Protein AF-A0A960L456-F1 (afdb_monomer)

Foldseek 3Di:
DDPVVVDDDDDPVPDDPDDDDPFADKDWDADPVGDTDIDTSVCVVVVDDPPDDDDDDD

Solvent-accessible surface area (backbone atoms only — not comparable to full-atom values): 4199 Å² total; per-residue (Å²): 136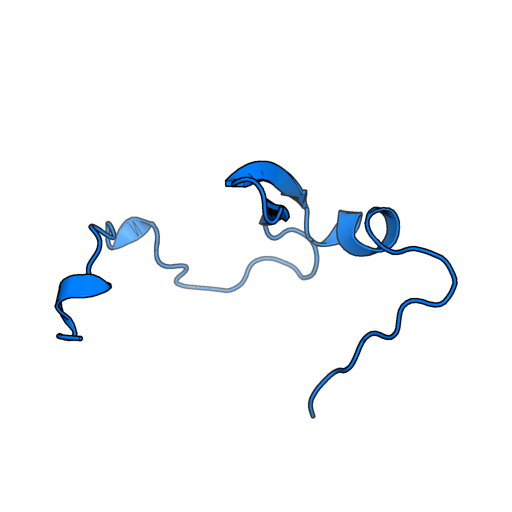,60,76,71,82,75,64,76,95,71,67,73,86,76,54,77,90,67,86,70,65,89,55,70,43,79,30,83,49,69,49,97,89,67,57,75,46,85,48,41,48,65,50,49,71,80,74,58,57,96,87,70,81,87,87,79,88,134

Radius of gyration: 15.35 Å; Cα contacts (8 Å, |Δi|>4): 29; chains: 1; bounding box: 30×34×32 Å

Secondary structure (DSSP, 8-state):
--GGGG-----GGGS-SSPPSTT-SEEEEE-TT--EEEEEGGGHHHH--TT-------

Structure (mmCIF, N/CA/C/O backbone):
data_AF-A0A960L456-F1
#
_entry.id   AF-A0A960L456-F1
#
loop_
_atom_site.group_PDB
_atom_site.id
_atom_site.type_symbol
_atom_site.label_atom_id
_atom_site.label_alt_id
_atom_site.label_comp_id
_atom_site.label_asym_id
_atom_site.label_entity_id
_atom_site.label_seq_id
_atom_site.pdbx_PDB_ins_code
_atom_site.Cartn_x
_atom_site.Cartn_y
_atom_site.Cartn_z
_atom_site.occupancy
_atom_site.B_iso_or_equiv
_atom_site.auth_seq_id
_atom_site.auth_comp_id
_atom_site.auth_asym_id
_atom_site.auth_atom_id
_atom_site.pdbx_PDB_model_num
ATOM 1 N N . MET A 1 1 ? -21.377 1.208 15.537 1.00 83.31 1 MET A N 1
ATOM 2 C CA . MET A 1 1 ? -20.015 1.753 15.431 1.00 83.31 1 MET A CA 1
ATOM 3 C C . MET A 1 1 ? -20.119 3.252 15.392 1.00 83.31 1 MET A C 1
ATOM 5 O O . MET A 1 1 ? -20.949 3.775 14.653 1.00 83.31 1 MET A O 1
ATOM 9 N N . LEU A 1 2 ? -19.346 3.901 16.244 1.00 94.00 2 LEU A N 1
ATOM 10 C CA . LEU A 1 2 ? -19.171 5.343 16.240 1.00 94.00 2 LEU A CA 1
ATOM 11 C C . LEU A 1 2 ? -17.969 5.675 15.354 1.00 94.00 2 LEU A C 1
ATOM 13 O O . LEU A 1 2 ? -17.092 4.841 15.144 1.00 94.00 2 LEU A O 1
ATOM 17 N N . THR A 1 3 ? -17.907 6.896 14.833 1.00 93.88 3 THR A N 1
ATOM 18 C CA . THR A 1 3 ? -16.743 7.351 14.054 1.00 93.88 3 THR A CA 1
ATOM 19 C C . THR A 1 3 ? -15.461 7.339 14.885 1.00 93.88 3 THR A C 1
ATOM 21 O O . THR A 1 3 ? -14.388 7.096 14.347 1.00 93.88 3 THR A O 1
ATOM 24 N N . SER A 1 4 ? -15.585 7.528 16.201 1.00 95.31 4 SER A N 1
ATOM 25 C CA . SER A 1 4 ? -14.484 7.454 17.164 1.00 95.31 4 SER A CA 1
ATOM 26 C C . SER A 1 4 ? -13.824 6.079 17.245 1.00 95.31 4 SER A C 1
ATOM 28 O O . SER A 1 4 ? -12.677 5.996 17.662 1.00 95.31 4 SER A O 1
ATOM 30 N N . ASP A 1 5 ? -14.511 5.007 16.835 1.00 97.00 5 ASP A N 1
ATOM 31 C CA . ASP A 1 5 ? -13.940 3.652 16.832 1.00 97.00 5 ASP A CA 1
ATOM 32 C C . ASP A 1 5 ? -12.796 3.511 15.800 1.00 97.00 5 ASP A C 1
ATOM 34 O O . ASP A 1 5 ? -12.085 2.508 15.797 1.00 97.00 5 ASP A O 1
ATOM 38 N N . PHE A 1 6 ? -12.624 4.510 14.927 1.00 95.75 6 PHE A N 1
ATOM 39 C CA . PHE A 1 6 ? -11.624 4.564 13.859 1.00 95.75 6 PHE A CA 1
ATOM 40 C C . PHE A 1 6 ? -10.686 5.778 13.973 1.00 95.75 6 PHE A C 1
ATOM 42 O O . PHE A 1 6 ? -9.951 6.065 13.028 1.00 95.75 6 PHE A O 1
ATOM 49 N N . ASP A 1 7 ? -10.732 6.509 15.091 1.00 96.56 7 ASP A N 1
ATOM 50 C CA . ASP A 1 7 ? -9.869 7.669 15.319 1.00 96.56 7 ASP A CA 1
ATOM 51 C C . ASP A 1 7 ? -8.447 7.237 15.711 1.00 96.56 7 ASP A C 1
ATOM 53 O O . ASP A 1 7 ? -8.255 6.235 16.405 1.00 96.56 7 ASP A O 1
ATOM 57 N N . PHE A 1 8 ? -7.442 7.985 15.257 1.00 97.12 8 PHE A N 1
ATOM 58 C CA . PHE A 1 8 ? -6.039 7.731 15.583 1.00 97.12 8 PHE A CA 1
ATOM 59 C C . PHE A 1 8 ? -5.228 9.026 15.575 1.00 97.12 8 PHE A C 1
ATOM 61 O O . PHE A 1 8 ? -5.527 9.973 14.849 1.00 97.12 8 PHE A O 1
ATOM 68 N N . GLU A 1 9 ? -4.157 9.056 16.365 1.00 97.88 9 GLU A N 1
ATOM 69 C CA . GLU A 1 9 ? -3.235 10.188 16.376 1.00 97.88 9 GLU A CA 1
ATOM 70 C C . GLU A 1 9 ? -2.448 10.248 15.058 1.00 97.88 9 GLU A C 1
ATOM 72 O O . GLU A 1 9 ? -1.659 9.355 14.743 1.00 97.88 9 GLU A O 1
ATOM 77 N N . LEU A 1 10 ? -2.645 11.324 14.292 1.00 97.62 10 LEU A N 1
ATOM 78 C CA . LEU A 1 10 ? -1.918 11.599 13.055 1.00 97.62 10 LEU A CA 1
ATOM 79 C C . LEU A 1 10 ? -1.194 12.948 13.158 1.00 97.62 10 LEU A C 1
ATOM 81 O O . LEU A 1 10 ? -1.821 13.992 12.958 1.00 97.62 10 LEU A O 1
ATOM 85 N N . PRO A 1 11 ? 0.120 12.952 13.450 1.00 98.19 11 PRO A N 1
ATOM 86 C CA . PRO A 1 11 ? 0.933 14.160 13.375 1.00 98.19 11 PRO A CA 1
ATOM 87 C C . PRO A 1 11 ? 0.849 14.796 11.982 1.00 98.19 11 PRO A C 1
ATOM 89 O O . PRO A 1 11 ? 0.980 14.109 10.964 1.00 98.19 11 PRO A O 1
ATOM 92 N N . ALA A 1 12 ? 0.622 16.109 11.931 1.00 97.81 12 ALA A N 1
ATOM 93 C CA . ALA A 1 12 ? 0.351 16.836 10.689 1.00 97.81 12 ALA A CA 1
ATOM 94 C C . ALA A 1 12 ? 1.513 16.748 9.684 1.00 97.81 12 ALA A C 1
ATOM 96 O O . ALA A 1 12 ? 1.299 16.705 8.475 1.00 97.81 12 ALA A O 1
ATOM 97 N N . GLU A 1 13 ? 2.743 16.666 10.180 1.00 97.31 13 GLU A N 1
ATOM 98 C CA . GLU A 1 13 ? 3.970 16.533 9.400 1.00 97.31 13 GLU A CA 1
ATOM 99 C C . GLU A 1 13 ? 4.103 15.188 8.668 1.00 97.31 13 GLU A C 1
ATOM 101 O O . GLU A 1 13 ? 4.880 15.084 7.720 1.00 97.31 13 GLU A O 1
ATOM 106 N N . LEU A 1 14 ? 3.347 14.159 9.075 1.00 97.00 14 LEU A N 1
ATOM 107 C CA . LEU A 1 14 ? 3.322 12.861 8.393 1.00 97.00 14 LEU A CA 1
ATOM 108 C C . LEU A 1 14 ? 2.367 12.846 7.191 1.00 97.00 14 LEU A C 1
ATOM 110 O O . LEU A 1 14 ? 2.361 11.880 6.425 1.00 97.00 14 LEU A O 1
ATOM 114 N N . ILE A 1 15 ? 1.581 13.909 6.996 1.00 97.50 15 ILE A N 1
ATOM 115 C CA . ILE A 1 15 ? 0.733 14.084 5.818 1.00 97.50 15 ILE A CA 1
ATOM 116 C C . ILE A 1 15 ? 1.603 14.613 4.679 1.00 97.50 15 ILE A C 1
ATOM 118 O O . ILE A 1 15 ? 2.094 15.744 4.720 1.00 97.50 15 ILE A O 1
ATOM 122 N N . ALA A 1 16 ? 1.781 13.796 3.641 1.00 96.38 16 ALA A N 1
ATOM 123 C CA . ALA A 1 16 ? 2.522 14.191 2.451 1.00 96.38 16 ALA A CA 1
ATOM 124 C C . ALA A 1 16 ? 1.892 15.442 1.814 1.00 96.38 16 ALA A C 1
ATOM 126 O O . ALA A 1 16 ? 0.710 15.447 1.477 1.00 96.38 16 ALA A O 1
ATOM 127 N N . GLN A 1 17 ? 2.695 16.494 1.650 1.00 97.44 17 GLN A N 1
ATOM 128 C CA . GLN A 1 17 ? 2.272 17.748 1.013 1.00 97.44 17 GLN A CA 1
ATOM 129 C C . GLN A 1 17 ? 2.414 17.694 -0.514 1.00 97.44 17 GLN A C 1
ATOM 131 O O . GLN A 1 17 ? 1.716 18.396 -1.240 1.00 97.44 17 GLN A O 1
ATOM 136 N N . GLU A 1 18 ? 3.307 16.834 -1.000 1.00 96.62 18 GLU A N 1
ATOM 137 C CA . GLU A 1 18 ? 3.566 16.591 -2.413 1.00 96.62 18 GLU A CA 1
ATOM 138 C C . GLU A 1 18 ? 3.853 15.100 -2.645 1.00 96.62 18 GLU A C 1
ATOM 140 O O . GLU A 1 18 ? 4.324 14.404 -1.735 1.00 96.62 18 GLU A O 1
ATOM 145 N N . PRO A 1 19 ? 3.554 14.571 -3.842 1.00 95.25 19 PRO A N 1
ATOM 146 C CA . PRO A 1 19 ? 3.898 13.200 -4.173 1.00 95.25 19 PRO A CA 1
ATOM 147 C C . PRO A 1 19 ? 5.412 13.042 -4.349 1.00 95.25 19 PRO A C 1
ATOM 149 O O . PRO A 1 19 ? 6.090 13.897 -4.916 1.00 95.25 19 PRO A O 1
ATOM 152 N N . LEU A 1 20 ? 5.933 11.885 -3.941 1.00 94.50 20 LEU A N 1
ATOM 153 C CA . LEU A 1 20 ? 7.281 11.463 -4.313 1.00 94.50 20 LEU A CA 1
ATOM 154 C C . LEU A 1 20 ? 7.335 11.034 -5.787 1.00 94.50 20 LEU A C 1
ATOM 156 O O . LEU A 1 20 ? 6.310 10.788 -6.430 1.00 94.50 20 LEU A O 1
ATOM 160 N N . ALA A 1 21 ? 8.553 10.884 -6.313 1.00 93.06 21 ALA A N 1
ATOM 161 C CA . ALA A 1 21 ? 8.767 10.265 -7.616 1.00 93.06 21 ALA A CA 1
ATOM 162 C C . ALA A 1 21 ? 8.059 8.898 -7.701 1.00 93.06 21 ALA A C 1
ATOM 164 O O . ALA A 1 21 ? 8.066 8.100 -6.761 1.00 93.06 21 ALA A O 1
ATOM 165 N N . ARG A 1 22 ? 7.426 8.612 -8.843 1.00 90.31 22 ARG A N 1
ATOM 166 C CA . ARG A 1 22 ? 6.615 7.400 -8.996 1.00 90.31 22 ARG A CA 1
ATOM 167 C C . ARG A 1 22 ? 7.443 6.143 -8.705 1.00 90.31 22 ARG A C 1
ATOM 169 O O . ARG A 1 22 ? 8.517 5.960 -9.266 1.00 90.31 22 ARG A O 1
ATOM 176 N N . GLY A 1 23 ? 6.903 5.267 -7.858 1.00 88.50 23 GLY A N 1
ATOM 177 C CA . GLY A 1 23 ? 7.531 3.997 -7.484 1.00 88.50 23 GLY A CA 1
ATOM 178 C C . GLY A 1 23 ? 8.521 4.074 -6.317 1.00 88.50 23 GLY A C 1
ATOM 179 O O . GLY A 1 23 ? 8.967 3.024 -5.870 1.00 88.50 23 GLY A O 1
ATOM 180 N N . THR A 1 24 ? 8.837 5.263 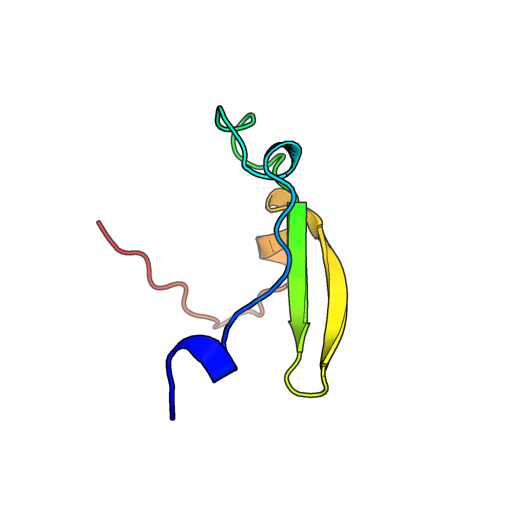-5.786 1.00 93.00 24 THR A N 1
ATOM 181 C CA . THR A 1 24 ? 9.750 5.402 -4.630 1.00 93.00 24 THR A CA 1
ATOM 182 C C . THR A 1 24 ? 9.032 5.481 -3.282 1.00 93.00 24 THR A C 1
ATOM 184 O O . THR A 1 24 ? 9.677 5.447 -2.233 1.00 93.00 24 THR A O 1
ATOM 187 N N . SER A 1 25 ? 7.699 5.572 -3.288 1.00 96.31 25 SER A N 1
ATOM 188 C CA . SER A 1 25 ? 6.887 5.574 -2.071 1.00 96.31 25 SER A CA 1
ATOM 189 C C . SER A 1 25 ? 7.039 4.274 -1.279 1.00 96.31 25 SER A C 1
ATOM 191 O O . SER A 1 25 ? 7.190 3.188 -1.842 1.00 96.31 25 SER A O 1
ATOM 193 N N . ARG A 1 26 ? 6.934 4.382 0.050 1.00 97.06 26 ARG A N 1
ATOM 194 C CA . ARG A 1 26 ? 6.883 3.227 0.957 1.00 97.06 26 ARG A CA 1
ATOM 195 C C . ARG A 1 26 ? 5.601 2.422 0.726 1.00 97.06 26 ARG A C 1
ATOM 197 O O . ARG A 1 26 ? 4.539 2.995 0.499 1.00 97.06 26 ARG A O 1
ATOM 204 N N . LEU A 1 27 ? 5.705 1.105 0.864 1.00 97.50 27 LEU A N 1
ATOM 205 C CA . LEU A 1 27 ? 4.600 0.151 0.851 1.00 97.50 27 LEU A CA 1
ATOM 206 C C . LEU A 1 27 ? 4.566 -0.587 2.197 1.00 97.50 27 LEU A C 1
ATOM 208 O O . LEU A 1 27 ? 5.554 -1.207 2.598 1.00 97.50 27 LEU A O 1
ATOM 212 N N . LEU A 1 28 ? 3.439 -0.511 2.908 1.00 97.75 28 LEU A N 1
ATOM 213 C CA . LEU A 1 28 ? 3.176 -1.339 4.084 1.00 97.75 28 LEU A CA 1
ATOM 214 C C . LEU A 1 28 ? 2.440 -2.601 3.632 1.00 97.75 28 LEU A C 1
ATOM 216 O O . LEU A 1 28 ? 1.332 -2.515 3.111 1.00 97.75 28 LEU A O 1
ATOM 220 N N . VAL A 1 29 ? 3.055 -3.762 3.840 1.00 97.62 29 VAL A N 1
ATOM 221 C CA . VAL A 1 29 ? 2.430 -5.065 3.608 1.00 97.62 29 VAL A CA 1
ATOM 222 C C . VAL A 1 29 ? 1.936 -5.581 4.951 1.00 97.62 29 VAL A C 1
ATOM 224 O O . VAL A 1 29 ? 2.748 -5.798 5.849 1.00 97.62 29 VAL A O 1
ATOM 227 N N . LEU A 1 30 ? 0.626 -5.759 5.079 1.00 97.38 30 LEU A N 1
ATOM 228 C CA . LEU A 1 30 ? -0.031 -6.290 6.269 1.00 97.38 30 LEU A CA 1
ATOM 229 C C . LEU A 1 30 ? -0.789 -7.555 5.871 1.00 97.38 30 LEU A C 1
ATOM 231 O O . LEU A 1 30 ? -1.591 -7.513 4.937 1.00 97.38 30 LEU A O 1
ATOM 235 N N . ASP A 1 31 ? -0.524 -8.675 6.539 1.00 95.19 31 ASP A N 1
ATOM 236 C CA . ASP A 1 31 ? -1.298 -9.898 6.323 1.00 95.19 31 ASP A CA 1
ATOM 237 C C . ASP A 1 31 ? -2.506 -10.006 7.270 1.00 95.19 31 ASP A C 1
ATOM 239 O O . ASP A 1 31 ? -2.690 -9.206 8.187 1.00 95.19 31 ASP A O 1
ATOM 243 N N . ALA A 1 32 ? -3.360 -11.004 7.036 1.00 96.00 32 ALA A N 1
ATOM 244 C CA . ALA A 1 32 ? -4.581 -11.208 7.817 1.00 96.00 32 ALA A CA 1
ATOM 245 C C . ALA A 1 32 ? -4.326 -11.613 9.282 1.00 96.00 32 ALA A C 1
ATOM 247 O O . ALA A 1 32 ? -5.246 -11.536 10.093 1.00 96.00 32 ALA A O 1
ATOM 248 N N . ALA A 1 33 ? -3.108 -12.055 9.621 1.00 96.56 33 ALA A N 1
ATOM 249 C CA . ALA A 1 33 ? -2.711 -12.341 10.997 1.00 96.56 33 ALA A CA 1
ATOM 250 C C . ALA A 1 33 ? -2.206 -11.084 11.728 1.00 96.56 33 ALA A C 1
ATOM 252 O O . ALA A 1 33 ? -2.036 -11.118 12.945 1.00 96.56 33 ALA A O 1
ATOM 253 N N . GLY A 1 34 ? -2.014 -9.975 11.005 1.00 95.31 34 GLY A N 1
ATOM 254 C CA . GLY A 1 34 ? -1.523 -8.711 11.541 1.00 95.31 34 GLY A CA 1
ATOM 255 C C . GLY A 1 34 ? -0.008 -8.533 11.428 1.00 95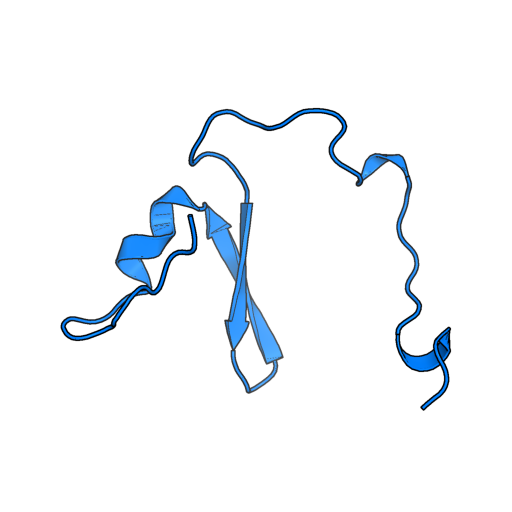.31 34 GLY A C 1
ATOM 256 O O . GLY A 1 34 ? 0.521 -7.564 11.969 1.00 95.31 34 GLY A O 1
ATOM 257 N N . GLU A 1 35 ? 0.703 -9.417 10.722 1.00 97.38 35 GLU A N 1
ATOM 258 C CA . GLU A 1 35 ? 2.148 -9.275 10.536 1.00 97.38 35 GLU A CA 1
ATOM 259 C C . GLU A 1 35 ? 2.451 -8.172 9.520 1.00 97.38 35 GLU A C 1
ATOM 261 O O . GLU A 1 35 ? 1.990 -8.199 8.372 1.00 97.38 35 GLU A O 1
ATOM 266 N N . ALA A 1 36 ? 3.265 -7.205 9.942 1.00 97.31 36 ALA A N 1
ATOM 267 C CA . ALA A 1 36 ? 3.588 -6.017 9.166 1.00 97.31 36 ALA A CA 1
ATOM 268 C C . ALA A 1 36 ? 5.011 -6.080 8.596 1.00 97.31 36 ALA A C 1
ATOM 270 O O . ALA A 1 36 ? 5.974 -6.417 9.287 1.00 97.31 36 ALA A O 1
ATOM 271 N N . ARG A 1 37 ? 5.166 -5.713 7.321 1.00 97.62 37 ARG A N 1
ATOM 2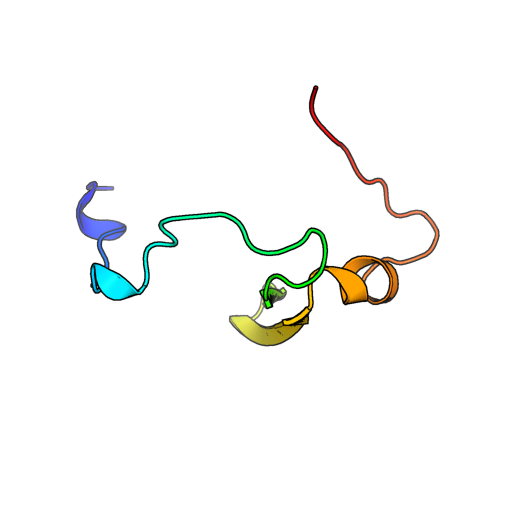72 C CA . ARG A 1 37 ? 6.466 -5.616 6.640 1.00 97.62 37 ARG A CA 1
ATOM 273 C C . ARG A 1 37 ? 6.553 -4.317 5.852 1.00 97.62 37 ARG A C 1
ATOM 275 O O . ARG A 1 37 ? 5.599 -3.910 5.192 1.00 97.62 37 ARG A O 1
ATOM 282 N N . HIS A 1 38 ? 7.720 -3.684 5.885 1.00 97.56 38 HIS A N 1
ATOM 283 C CA . HIS A 1 38 ? 7.994 -2.477 5.107 1.00 97.56 38 HIS A CA 1
ATOM 284 C C . HIS A 1 38 ? 8.713 -2.823 3.799 1.00 97.56 38 HIS A C 1
ATOM 286 O O . HIS A 1 38 ? 9.690 -3.573 3.801 1.00 97.56 38 HIS A O 1
ATOM 292 N N . ARG A 1 39 ? 8.217 -2.270 2.691 1.00 96.44 39 ARG A N 1
ATOM 293 C CA . ARG A 1 39 ? 8.717 -2.436 1.318 1.00 96.44 39 ARG A CA 1
ATOM 294 C C . ARG A 1 39 ? 8.684 -1.095 0.575 1.00 96.44 39 ARG A C 1
ATOM 296 O O . ARG A 1 39 ? 8.241 -0.083 1.128 1.00 96.44 39 ARG A O 1
ATOM 303 N N . SER A 1 40 ? 9.127 -1.089 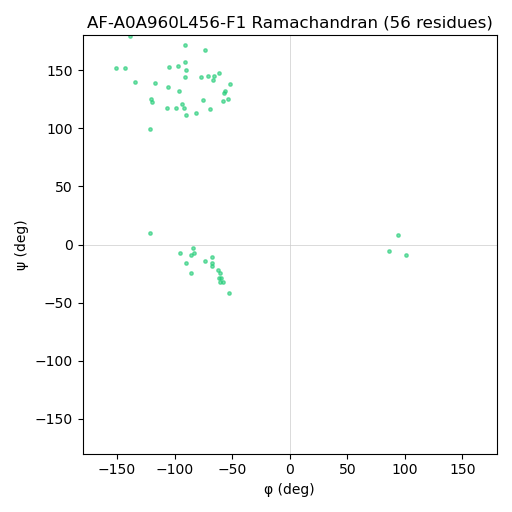-0.674 1.00 95.88 40 SER A N 1
ATOM 304 C CA . SER A 1 40 ? 8.855 -0.033 -1.651 1.00 95.88 40 SER A CA 1
ATOM 305 C C . SER A 1 40 ? 7.677 -0.419 -2.550 1.00 95.88 40 SER A C 1
ATOM 307 O O . SER A 1 40 ? 7.440 -1.600 -2.791 1.00 95.88 40 SER A O 1
ATOM 309 N N . VAL A 1 41 ? 6.953 0.560 -3.102 1.00 96.00 41 VAL A N 1
ATOM 310 C CA . VAL A 1 41 ? 5.937 0.304 -4.145 1.00 96.00 41 VAL A CA 1
ATOM 311 C C . VAL A 1 41 ? 6.561 -0.354 -5.383 1.00 96.00 41 VAL A C 1
ATOM 313 O O . VAL A 1 41 ? 5.893 -1.134 -6.057 1.00 96.00 41 VAL A O 1
ATOM 316 N N . ALA A 1 42 ? 7.845 -0.098 -5.657 1.00 96.00 42 ALA A N 1
ATOM 317 C CA . ALA A 1 42 ? 8.590 -0.792 -6.708 1.00 96.00 42 ALA A CA 1
ATOM 318 C C . ALA A 1 42 ? 8.680 -2.317 -6.496 1.00 96.00 42 ALA A C 1
ATOM 320 O O . ALA A 1 42 ? 8.799 -3.042 -7.479 1.00 96.00 42 ALA A O 1
ATOM 321 N N . ASP A 1 43 ? 8.561 -2.797 -5.253 1.00 95.75 43 ASP A N 1
ATOM 322 C CA . ASP A 1 43 ? 8.628 -4.223 -4.9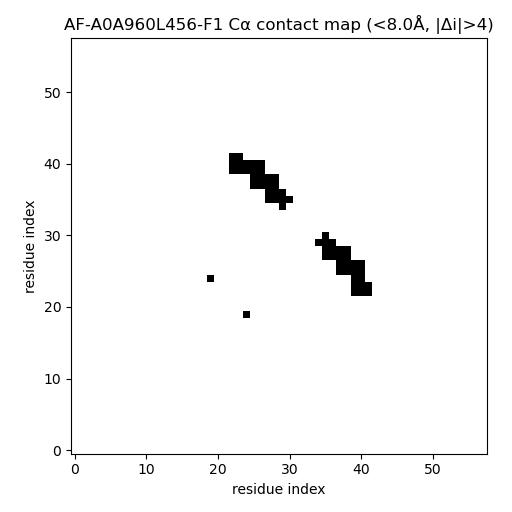06 1.00 95.75 43 ASP A CA 1
ATOM 323 C C . ASP A 1 43 ? 7.274 -4.935 -5.090 1.00 95.75 43 ASP A C 1
ATOM 325 O O . ASP A 1 43 ? 7.172 -6.138 -4.865 1.00 95.75 43 ASP A O 1
ATOM 329 N N .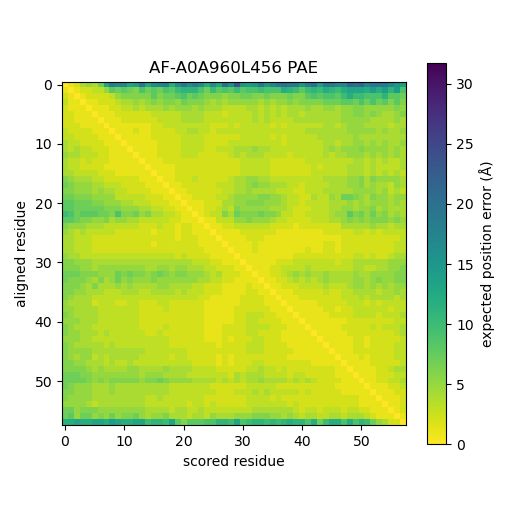 LEU A 1 44 ? 6.203 -4.216 -5.463 1.00 95.56 44 LEU A N 1
ATOM 330 C CA . LEU A 1 44 ? 4.863 -4.798 -5.608 1.00 95.56 44 LEU A CA 1
ATOM 331 C C . LEU A 1 44 ? 4.828 -6.042 -6.519 1.00 95.56 44 LEU A C 1
ATOM 333 O O . LEU A 1 44 ? 4.162 -7.004 -6.136 1.00 95.56 44 LEU A O 1
ATOM 337 N N . PRO A 1 45 ? 5.531 -6.090 -7.671 1.00 95.38 45 PRO A N 1
ATOM 338 C CA . PRO A 1 45 ? 5.549 -7.286 -8.511 1.00 95.38 45 PRO A CA 1
ATOM 339 C C . PRO A 1 45 ? 6.047 -8.544 -7.788 1.00 95.38 45 PRO A C 1
ATOM 341 O O . PRO A 1 45 ? 5.532 -9.625 -8.056 1.00 95.38 45 PRO A O 1
ATOM 344 N N . ASP A 1 46 ? 6.974 -8.412 -6.832 1.00 96.25 46 ASP A N 1
ATOM 345 C CA . ASP A 1 46 ? 7.530 -9.542 -6.072 1.00 96.25 46 ASP A CA 1
ATOM 346 C C . ASP A 1 46 ? 6.539 -10.114 -5.044 1.00 96.25 46 ASP A C 1
ATOM 348 O O . ASP A 1 46 ? 6.745 -11.201 -4.499 1.00 96.25 46 ASP A O 1
ATOM 352 N N . LEU A 1 47 ? 5.463 -9.377 -4.748 1.00 95.75 47 LEU A N 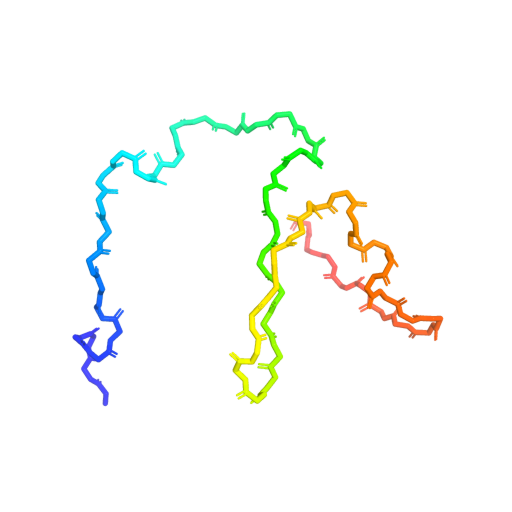1
ATOM 353 C CA . LEU A 1 47 ? 4.403 -9.801 -3.833 1.00 95.75 47 LEU A CA 1
ATOM 354 C C . LEU A 1 47 ? 3.280 -10.563 -4.545 1.00 95.75 47 LEU A C 1
ATOM 356 O O . LEU A 1 47 ? 2.480 -11.219 -3.877 1.00 95.75 47 LEU A O 1
ATOM 360 N N . LEU A 1 48 ? 3.216 -10.471 -5.874 1.00 96.94 48 LEU A N 1
ATOM 361 C CA . LEU A 1 48 ? 2.188 -11.104 -6.689 1.00 96.94 48 LEU A CA 1
ATOM 362 C C . LEU A 1 48 ? 2.614 -12.509 -7.109 1.00 96.94 48 LEU A C 1
ATOM 364 O O . LEU A 1 48 ? 3.792 -12.815 -7.302 1.00 96.94 48 LEU A O 1
ATOM 368 N N . ARG A 1 49 ? 1.627 -13.378 -7.286 1.00 97.38 49 ARG A N 1
ATOM 369 C CA . ARG A 1 49 ? 1.809 -14.726 -7.818 1.00 97.38 49 ARG A CA 1
ATOM 370 C C . ARG A 1 49 ? 1.321 -14.789 -9.263 1.00 97.38 49 ARG A C 1
ATOM 372 O O . ARG A 1 49 ? 0.407 -14.056 -9.647 1.00 97.38 49 ARG A O 1
ATOM 379 N N . PRO A 1 50 ? 1.879 -15.697 -10.081 1.00 97.62 50 PRO A N 1
ATOM 380 C CA . PRO A 1 50 ? 1.306 -15.990 -11.386 1.00 97.62 50 PRO A CA 1
ATOM 381 C C . PRO A 1 50 ? -0.180 -16.352 -11.258 1.00 97.62 50 PRO A C 1
ATOM 383 O O . PRO A 1 50 ? -0.533 -17.264 -10.512 1.00 97.62 50 PRO A O 1
ATOM 386 N N . GLY A 1 51 ? -1.035 -15.640 -11.996 1.00 97.62 51 GLY A N 1
ATOM 387 C CA . GLY A 1 51 ? -2.491 -15.808 -11.957 1.00 97.62 51 GLY A CA 1
ATOM 388 C C . GLY A 1 51 ? -3.241 -14.766 -11.120 1.00 97.62 51 GLY A C 1
ATOM 389 O O . GLY A 1 51 ? -4.465 -14.713 -11.218 1.00 97.62 51 GLY A O 1
ATOM 390 N N . ASP A 1 52 ? -2.544 -13.917 -10.360 1.00 97.69 52 ASP A N 1
ATOM 391 C CA . ASP A 1 52 ? -3.180 -12.800 -9.659 1.00 97.69 52 ASP A CA 1
ATOM 392 C C . ASP A 1 52 ? -3.726 -11.760 -10.654 1.00 97.69 52 ASP A C 1
ATOM 394 O O . ASP A 1 52 ? -3.109 -11.456 -11.679 1.00 97.69 52 ASP A O 1
ATOM 398 N N . LEU A 1 53 ? -4.895 -11.193 -10.339 1.00 96.94 53 LEU A N 1
ATOM 399 C CA . LEU A 1 53 ? -5.555 -10.158 -11.134 1.00 96.94 53 LEU A CA 1
ATOM 400 C C . LEU A 1 53 ? -5.441 -8.806 -10.427 1.00 96.94 53 LEU A C 1
ATOM 402 O O . LEU A 1 53 ? -6.013 -8.610 -9.356 1.00 96.94 53 LEU A O 1
ATOM 406 N N . LEU A 1 54 ? -4.763 -7.851 -11.062 1.00 96.19 54 LEU A N 1
ATOM 407 C CA . LEU A 1 54 ? -4.754 -6.462 -10.615 1.00 96.19 54 LEU A CA 1
ATOM 408 C C . LEU A 1 54 ? -5.902 -5.700 -11.290 1.00 96.19 54 LEU A C 1
ATOM 410 O O . LEU A 1 54 ? -5.873 -5.469 -12.497 1.00 96.19 54 LEU A O 1
ATOM 414 N N . VAL A 1 55 ? -6.910 -5.309 -10.511 1.00 96.81 55 VAL A N 1
ATOM 415 C CA . VAL A 1 55 ? -8.019 -4.468 -10.983 1.00 96.81 55 VAL A CA 1
ATOM 416 C C . VAL A 1 55 ? -7.678 -3.008 -10.697 1.00 96.81 55 VAL A C 1
ATOM 418 O O . VAL A 1 55 ? -7.455 -2.639 -9.546 1.00 96.81 55 VAL A O 1
ATOM 421 N N . VAL A 1 56 ? -7.624 -2.183 -11.741 1.00 96.38 56 VAL A N 1
ATOM 422 C CA . VAL A 1 56 ? -7.297 -0.752 -11.659 1.00 96.38 56 VAL A CA 1
ATOM 423 C C . VAL A 1 56 ? -8.504 0.052 -12.132 1.00 96.38 56 VAL A C 1
ATOM 425 O O . VAL A 1 56 ? -9.150 -0.337 -13.103 1.00 96.38 56 VAL A O 1
ATOM 428 N N . ASN A 1 57 ? -8.810 1.148 -11.440 1.00 95.50 57 ASN A N 1
ATOM 429 C CA . ASN A 1 57 ? -9.844 2.090 -11.860 1.00 95.50 57 ASN A CA 1
ATOM 430 C C . ASN A 1 57 ? -9.245 3.197 -12.742 1.00 95.50 57 ASN A C 1
ATOM 432 O O . ASN A 1 57 ? -8.123 3.631 -12.471 1.00 95.50 57 ASN A O 1
ATOM 436 N N . ASP A 1 58 ? -10.009 3.643 -13.742 1.00 81.25 58 ASP A N 1
ATOM 437 C CA . ASP A 1 58 ? -9.765 4.874 -14.515 1.00 81.25 58 ASP A CA 1
ATOM 438 C C . ASP A 1 58 ? -10.489 6.058 -13.851 1.00 81.25 58 ASP A C 1
ATOM 440 O O . ASP A 1 58 ? -11.703 5.913 -13.555 1.00 81.25 58 ASP A O 1
#

Mean predicted aligned error: 3.5 Å

Nearest PDB structures (foldseek):
  7pua-assembly1_F3  TM=4.301E-01  e=2.398E+00  Trypanosoma brucei brucei
  5qu6-assembly12_X  TM=3.632E-01  e=5.189E+00  Homo sapiens

Sequence (58 aa):
MLTSDFDFELPAELIAQEPLARGTSRLLVLDAAGEARHRSVADLPDLLRPGDLLVVND

pLDDT: mean 95.71, std 3.08, range [81.25, 98.19]

=== Feature glossary ===
Legend for the data blocks above and below:

— 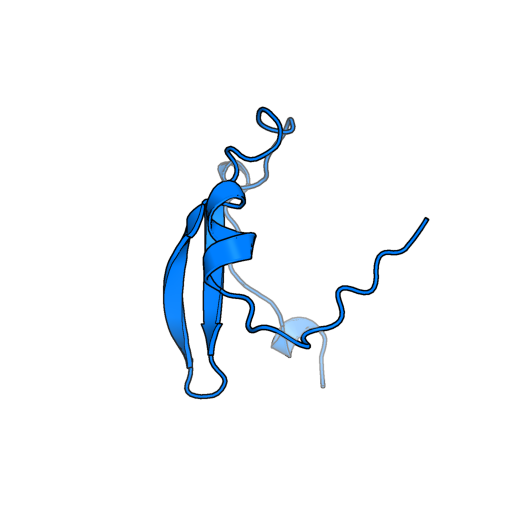What the protein is —

The amino-acid sequence is the protein's primary structure: the linear order of residues from the N-terminus to the C-terminus, written in one-letter code. Everything else here — the 3D coordinates, the secondary structure, the domain annotations — is ultimately a consequence of this string.

Database cross-references. InterPro integrates a dozen domain/family signature databases into unified entries with residue-range hits. GO terms attach function/process/location labels with evidence codes. CATH codes position the fold in a four-level structural taxonomy. Organism is the NCBI-taxonomy species name.

— Where its atoms are —

The mmCIF block holds the 3D Cartesian coordinates of each backbone atom (N, Cα, C, O) in ångströms. mmCIF is the PDB's canonical archive format — a tagged-loop text representation of the atomic model.

The six renders are orthographic views along the three Cartesian axes in both directions. Representation (cartoon, sticks, or surface) and color scheme (sequence-rainbow or by-chain) vary across proteins so the training set covers all the common visualization conventions.

— Local backbone conformation —

Secondary structure is the local, repeating backbone conformation. DSSP classifies it into eight states by reading the hydrogen-bond network: three helix types (H, G, I), two β types (E, B), two non-regular types (T, S), and unstructured coil (-).

SS3 is a coarse helix/strand/coil call (letters a/b/c) made by the P-SEA algorithm from inter-Cα distances and dihedrals. It is less detailed than DSSP but needs only Cα positions.

Backbone dihedral angles. Every residue except chain termini has a φ (preceding-C → N → Cα → C) and a ψ (N → Cα → C → next-N). They are reported in degrees following the IUPAC sign convention. Secondary structure is essentially a statement about which (φ, ψ) basin each residue occupies.

— Global shape and packing —

The geometric summary reports three shape descriptors. Rg (radius of gyration) measures how spread out the Cα atoms are about their centre of mass; compact globular proteins have small Rg, elongated or unfolded ones large. Cα contacts (<8 Å, |i−j|>4) count long-range residue pairs in spatial proximity — high for tightly packed folds, near zero for rods or random coil. The bounding-box extents give the protein's footprint along x, y, z in Å.

Solvent accessibility: the surface area of each residue that a 1.4 Å water probe can touch, in Å². When only backbone atoms are present the absolute values are lower than full-atom SASA (side chains contribute most of the area) and are flagged as backbone-only.

Plot images: a contact map (which residues are close in 3D, as an N×N binary image), a Ramachandran scatter (backbone torsion angles, revealing secondary-structure composition at a glance), and — for AlphaFold structures — a PAE heatmap (pairwise prediction confidence).

— Structural neighborhood —

Foldseek's 3Di representation compresses backbone geometry into a per-residue letter drawn from a learned twenty-state alphabet. It captures the tertiary interaction pattern around each residue — which residues are packed against it in space, regardless of where they are in sequence.

Structural nearest neighbors (via Foldseek easy-search vs the PDB). Reported per hit: target PDB id, E-value, and alignment TM-score. A TM-score above ~0.5 is the conventional threshold for 'same fold'.

— Confidence and disorder —

pLDDT (predicted Local Distance Difference Test) is AlphaFold's per-residue confidence score, ranging from 0 to 100. Values above 90 indicate high confidence (typically well-packed cores); 70–90 is confident; 50–70 low confidence; below 50 usually means the region is disordered or the prediction is unreliable there. AlphaFold stores pLDDT in the mmCIF B-factor column.

For experimental (PDB) structures, the B-factor (temperature factor) quantifies the positional spread of each atom in the crystal — a combination of thermal vibration and static disorder — in units of Å². High B-factors mark flexible loops or poorly resolved regions; low B-factors mark the rigid, well-ordered core.

Predicted Aligned Error (PAE) is an AlphaFold confidence matrix: entry (i, j) is the expected error in the position of residue j, in ångströms, when the prediction is superimposed on the true structure at residue i. Low PAE within a block of residues means that block is internally rigid and well-predicted; high PAE between two blocks means their relative placement is uncertain even if each block individually is confident.